Protein AF-W1XLC2-F1 (afdb_monomer)

Structure (mmCIF, N/CA/C/O backbone):
data_AF-W1XLC2-F1
#
_entry.id   AF-W1XLC2-F1
#
loop_
_atom_site.group_PDB
_atom_site.id
_atom_site.type_symbol
_atom_site.label_atom_id
_atom_site.label_alt_id
_atom_site.label_comp_id
_atom_site.label_asym_id
_atom_site.label_entity_id
_atom_site.label_seq_id
_atom_site.pdbx_PDB_ins_code
_atom_site.Cartn_x
_atom_site.Cartn_y
_atom_site.Cartn_z
_atom_site.occupancy
_atom_site.B_iso_or_equiv
_atom_site.auth_seq_id
_atom_site.auth_comp_id
_atom_site.auth_asym_id
_atom_site.auth_atom_id
_atom_site.pdbx_PDB_model_num
ATOM 1 N N . PHE A 1 1 ? 0.612 -0.010 0.188 1.00 88.88 1 PHE A N 1
ATOM 2 C CA . PHE A 1 1 ? -0.668 0.554 -0.316 1.00 88.88 1 PHE A CA 1
ATOM 3 C C . PHE A 1 1 ? -1.894 0.083 0.453 1.00 88.88 1 PHE A C 1
ATOM 5 O O . PHE A 1 1 ? -2.570 0.920 1.040 1.00 88.88 1 PHE A O 1
ATOM 12 N N . MET A 1 2 ? -2.174 -1.229 0.490 1.00 91.75 2 MET A N 1
ATOM 13 C CA . MET A 1 2 ? -3.420 -1.770 1.064 1.00 91.75 2 MET A CA 1
ATOM 14 C C . MET A 1 2 ? -3.676 -1.359 2.520 1.00 91.75 2 MET A C 1
ATOM 16 O O . MET A 1 2 ? -4.815 -1.075 2.867 1.00 91.75 2 MET A O 1
ATOM 20 N N . LEU A 1 3 ? -2.630 -1.238 3.345 1.00 94.38 3 LEU A N 1
ATOM 21 C CA . LEU A 1 3 ? -2.745 -0.764 4.728 1.00 94.38 3 LEU A CA 1
ATOM 22 C C . LEU A 1 3 ? -3.343 0.649 4.814 1.00 94.38 3 LEU A C 1
ATOM 24 O O . LEU A 1 3 ? -4.306 0.864 5.544 1.00 94.38 3 LEU A O 1
ATOM 28 N N . PHE A 1 4 ? -2.812 1.604 4.044 1.00 96.12 4 PHE A N 1
ATOM 29 C CA . PHE A 1 4 ? -3.304 2.985 4.049 1.00 96.12 4 PHE A CA 1
ATOM 30 C C . PHE A 1 4 ? -4.709 3.088 3.461 1.00 96.12 4 PHE A C 1
ATOM 32 O O . PHE A 1 4 ? -5.558 3.770 4.026 1.00 96.12 4 PHE A O 1
ATOM 39 N N . ILE A 1 5 ? -4.986 2.359 2.377 1.00 95.75 5 ILE A N 1
ATOM 40 C CA . ILE A 1 5 ? -6.326 2.308 1.777 1.00 95.75 5 ILE A CA 1
ATOM 41 C C . ILE A 1 5 ? -7.334 1.730 2.781 1.00 95.75 5 ILE A C 1
ATOM 43 O O . ILE A 1 5 ? -8.383 2.329 3.014 1.00 95.75 5 ILE A O 1
ATOM 47 N N . GLY A 1 6 ? -7.000 0.614 3.434 1.00 95.50 6 GLY A N 1
ATOM 48 C CA . GLY A 1 6 ? -7.830 -0.001 4.469 1.00 95.50 6 GLY A CA 1
ATOM 49 C C . GLY A 1 6 ? -8.065 0.928 5.659 1.00 95.50 6 GLY A C 1
ATOM 50 O O . GLY A 1 6 ? -9.187 1.027 6.153 1.00 95.50 6 GLY A O 1
ATOM 51 N N . TYR A 1 7 ? -7.047 1.682 6.073 1.00 94.88 7 TYR A N 1
ATOM 52 C CA . TYR A 1 7 ? -7.183 2.687 7.123 1.00 94.88 7 TYR A CA 1
ATOM 53 C C . TYR A 1 7 ? -8.107 3.846 6.716 1.00 94.88 7 TYR A C 1
ATOM 55 O O . TYR A 1 7 ? -8.974 4.242 7.495 1.00 94.88 7 TYR A O 1
ATOM 63 N N . ILE A 1 8 ? -7.985 4.363 5.490 1.00 95.00 8 ILE A N 1
ATOM 64 C CA . ILE A 1 8 ? -8.881 5.406 4.964 1.00 95.00 8 ILE A CA 1
ATOM 65 C C . ILE A 1 8 ? -10.325 4.890 4.938 1.00 95.00 8 ILE A C 1
ATOM 67 O O . ILE A 1 8 ? -11.232 5.571 5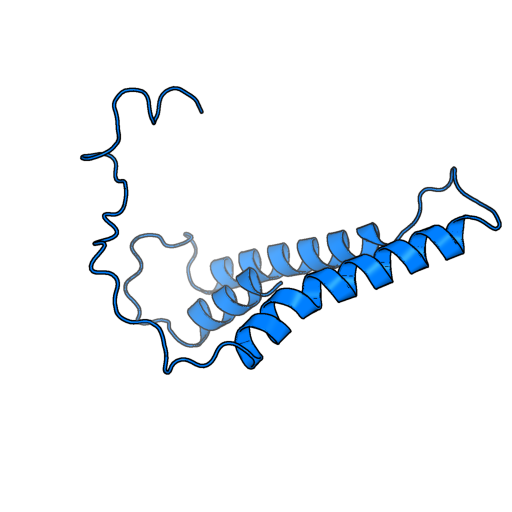.420 1.00 95.00 8 ILE A O 1
ATOM 71 N N . VAL A 1 9 ? -10.541 3.661 4.460 1.00 95.25 9 VAL A N 1
ATOM 72 C CA . VAL A 1 9 ? -11.855 3.000 4.493 1.00 95.25 9 VAL A CA 1
ATOM 73 C C . VAL A 1 9 ? -12.376 2.888 5.927 1.00 95.25 9 VAL A C 1
ATOM 75 O O . VAL A 1 9 ? -13.526 3.239 6.178 1.00 95.25 9 VAL A O 1
ATOM 78 N N . LEU A 1 10 ? -11.541 2.485 6.885 1.00 93.88 10 LEU A N 1
ATOM 79 C CA . LEU A 1 10 ? -11.911 2.388 8.299 1.00 93.88 10 LEU A CA 1
ATOM 80 C C . LEU A 1 10 ? -12.323 3.747 8.889 1.00 93.88 10 LEU A C 1
ATOM 82 O O . LEU A 1 10 ? -13.283 3.819 9.655 1.00 93.88 10 LEU A O 1
ATOM 86 N N . VAL A 1 11 ? -11.611 4.825 8.555 1.00 92.94 11 VAL A N 1
ATOM 87 C CA . VAL A 1 11 ? -11.889 6.184 9.055 1.00 92.94 11 VAL A CA 1
ATOM 88 C C . VAL A 1 11 ? -13.140 6.789 8.410 1.00 92.94 11 VAL A C 1
ATOM 90 O O . VAL A 1 11 ? -13.867 7.538 9.069 1.00 92.94 11 VAL A O 1
ATOM 93 N N . LEU A 1 12 ? -13.402 6.490 7.135 1.00 92.50 12 LEU A N 1
ATOM 94 C CA . LEU A 1 12 ? -14.535 7.049 6.394 1.00 92.50 12 LEU A CA 1
ATOM 95 C C . LEU A 1 12 ? -15.823 6.235 6.555 1.00 92.50 12 LEU A C 1
ATOM 97 O O . LEU A 1 12 ? -16.868 6.837 6.789 1.00 92.50 12 LEU A O 1
ATOM 101 N N . LYS A 1 13 ? -15.750 4.905 6.426 1.00 92.75 13 LYS A N 1
ATOM 102 C CA . LYS A 1 13 ? -16.917 4.006 6.365 1.00 92.75 13 LYS A CA 1
ATOM 103 C C . LYS A 1 13 ? -17.294 3.371 7.700 1.00 92.75 13 LYS A C 1
ATOM 105 O O . LYS A 1 13 ? -18.429 2.938 7.850 1.00 92.75 13 LYS A O 1
ATOM 110 N N . HIS A 1 14 ? -16.377 3.318 8.665 1.00 92.56 14 HIS A N 1
ATOM 111 C CA . HIS A 1 14 ? -16.634 2.692 9.965 1.00 92.56 14 HIS A CA 1
ATOM 112 C C . HIS A 1 14 ? -16.285 3.619 11.141 1.00 92.56 14 HIS A C 1
ATOM 114 O O . HIS A 1 14 ? -15.460 3.264 11.991 1.00 92.56 14 HIS A O 1
ATOM 120 N N . PRO A 1 15 ? -16.861 4.834 11.212 1.00 85.06 15 PRO A N 1
ATOM 121 C CA . PRO A 1 15 ? -16.546 5.786 12.275 1.00 85.06 15 PRO A CA 1
ATOM 122 C C . PRO A 1 15 ? -16.912 5.259 13.671 1.00 85.06 15 PRO A C 1
ATOM 124 O O . PRO A 1 15 ? -16.144 5.503 14.600 1.00 85.06 15 PRO A O 1
ATOM 127 N N . ASP A 1 16 ? -17.978 4.463 13.792 1.00 85.69 16 ASP A N 1
ATOM 128 C CA . ASP A 1 16 ? -18.583 4.052 15.072 1.00 85.69 16 ASP A CA 1
ATOM 129 C C . ASP A 1 16 ? -17.863 2.897 15.785 1.00 85.69 16 ASP A C 1
ATOM 131 O O . ASP A 1 16 ? -18.196 2.539 16.915 1.00 85.69 16 ASP A O 1
ATOM 135 N N . LEU A 1 17 ? -16.846 2.303 15.153 1.00 86.75 17 LEU A N 1
ATOM 136 C CA . LEU A 1 17 ? -16.054 1.254 15.790 1.00 86.75 17 LEU A CA 1
ATOM 137 C C . LEU A 1 17 ? -15.268 1.824 16.980 1.00 86.75 17 LEU A C 1
ATOM 139 O O . LEU A 1 17 ? -14.505 2.787 16.834 1.00 86.75 17 LEU A O 1
ATOM 143 N N . LYS A 1 18 ? -15.414 1.190 18.155 1.00 82.88 18 LYS A N 1
ATOM 144 C CA . LYS A 1 18 ? -14.602 1.489 19.343 1.00 82.88 18 LYS A CA 1
ATOM 145 C C . LYS A 1 18 ? -13.133 1.202 19.037 1.00 82.88 18 LYS A C 1
ATOM 147 O O . LYS A 1 18 ? -12.762 0.083 18.698 1.00 82.88 18 LYS A O 1
ATOM 152 N N . ARG A 1 19 ? -12.292 2.226 19.176 1.00 83.00 19 ARG A N 1
ATOM 153 C CA . ARG A 1 19 ? -10.847 2.152 18.939 1.00 83.00 19 ARG A CA 1
ATOM 154 C C . ARG A 1 19 ? -10.117 2.461 20.239 1.00 83.00 19 ARG A C 1
ATOM 156 O O . ARG A 1 19 ? -10.254 3.567 20.755 1.00 83.00 19 ARG A O 1
ATOM 163 N N . THR A 1 20 ? -9.332 1.508 20.736 1.00 86.94 20 THR A N 1
ATOM 164 C CA . THR A 1 20 ? -8.486 1.687 21.931 1.00 86.94 20 THR A CA 1
ATOM 165 C C . THR A 1 20 ? -7.419 2.759 21.710 1.00 86.94 20 THR A C 1
ATOM 167 O O . THR A 1 20 ? -7.078 3.495 22.627 1.00 86.94 20 THR A O 1
ATOM 170 N N . PHE A 1 21 ? -6.938 2.888 20.470 1.00 86.62 21 PHE A N 1
ATOM 171 C CA . PHE A 1 21 ? -5.999 3.921 20.052 1.00 86.62 21 PHE A CA 1
ATOM 172 C C . PHE A 1 21 ? -6.601 4.785 18.942 1.00 86.62 21 PHE A C 1
ATOM 174 O O . PHE A 1 21 ? -7.155 4.278 17.964 1.00 86.62 21 PHE A O 1
ATOM 181 N N . ASN A 1 22 ? -6.466 6.103 19.073 1.00 87.69 22 ASN A N 1
ATOM 182 C CA . ASN A 1 22 ? -6.850 7.065 18.051 1.00 87.69 22 ASN A CA 1
ATOM 183 C C . ASN A 1 22 ? -5.716 8.059 17.836 1.00 87.69 22 ASN A C 1
ATOM 185 O O . ASN A 1 22 ? -5.187 8.606 18.796 1.00 87.69 22 ASN A O 1
ATOM 189 N N . ILE A 1 23 ? -5.415 8.349 16.569 1.00 88.94 23 ILE A N 1
ATOM 190 C CA . ILE A 1 23 ? -4.545 9.475 16.235 1.00 88.94 23 ILE A CA 1
ATOM 191 C C . ILE A 1 23 ? -5.238 10.760 16.727 1.00 88.94 23 ILE A C 1
ATOM 193 O O . ILE A 1 23 ? -6.415 10.968 16.385 1.00 88.94 23 ILE A O 1
ATOM 197 N N . PRO A 1 24 ? -4.558 11.586 17.542 1.00 87.38 24 PRO A N 1
ATOM 198 C CA . PRO A 1 24 ? -5.100 12.858 18.007 1.00 87.38 24 PRO A CA 1
ATOM 199 C C . PRO A 1 24 ? -5.327 13.814 16.822 1.00 87.38 24 PRO A C 1
ATOM 201 O O . PRO A 1 24 ? -4.647 13.722 15.805 1.00 87.38 24 PRO A O 1
ATOM 204 N N . GLY A 1 25 ? -6.298 14.728 16.932 1.00 85.88 25 GLY A N 1
ATOM 205 C CA . GLY A 1 25 ? -6.614 15.692 15.860 1.00 85.88 25 GLY A CA 1
ATOM 206 C C . GLY A 1 25 ? -7.814 15.331 14.969 1.00 85.88 25 GLY A C 1
ATOM 207 O O . GLY A 1 25 ? -8.019 15.923 13.911 1.00 85.88 25 GLY A O 1
ATOM 208 N N . GLY A 1 26 ? -8.645 14.376 15.393 1.00 89.12 26 GLY A N 1
ATOM 209 C CA . GLY A 1 26 ? -9.934 14.100 14.749 1.00 89.12 26 GLY A CA 1
ATOM 210 C C . GLY A 1 26 ? -9.825 13.461 13.359 1.00 89.12 26 GLY A C 1
ATOM 211 O O . GLY A 1 26 ? -8.813 12.866 12.995 1.00 89.12 26 GLY A O 1
ATOM 212 N N . LYS A 1 27 ? -10.913 13.518 12.579 1.00 90.44 27 LYS A N 1
ATOM 213 C CA . LYS A 1 27 ? -11.024 12.818 11.283 1.00 90.44 27 LYS A CA 1
ATOM 214 C C . LYS A 1 27 ? -10.102 13.403 10.203 1.00 90.44 27 LYS A C 1
ATOM 216 O O . LYS A 1 27 ? -9.545 12.641 9.419 1.00 90.44 27 LYS A O 1
ATOM 221 N N . GLY A 1 28 ? -9.924 14.726 10.189 1.00 92.56 28 GLY A N 1
ATOM 222 C CA . GLY A 1 28 ? -9.082 15.421 9.209 1.00 92.56 28 GLY A CA 1
ATOM 223 C C . GLY A 1 28 ? -7.613 15.014 9.313 1.00 92.56 28 GLY A C 1
ATOM 224 O O . GLY A 1 28 ? -7.035 14.565 8.328 1.00 92.56 28 GLY A O 1
ATOM 225 N N . VAL A 1 29 ? -7.038 15.064 10.520 1.00 95.38 29 VAL A N 1
ATOM 226 C CA . VAL A 1 29 ? -5.633 14.677 10.749 1.00 95.38 29 VAL A CA 1
ATOM 227 C C . VAL A 1 29 ? -5.397 13.206 10.414 1.00 95.38 29 VAL A C 1
ATOM 229 O O . VAL A 1 29 ? -4.428 12.887 9.730 1.00 95.38 29 VAL A O 1
ATOM 232 N N . LYS A 1 30 ? -6.316 12.309 10.801 1.00 94.12 30 LYS A N 1
ATOM 233 C CA . LYS A 1 30 ? -6.249 10.885 10.426 1.00 94.12 30 LYS A CA 1
ATOM 234 C C . LYS A 1 30 ? -6.142 10.696 8.915 1.00 94.12 30 LYS A C 1
ATOM 236 O O . LYS A 1 30 ? -5.330 9.897 8.454 1.00 94.12 30 LYS A O 1
ATOM 241 N N . LEU A 1 31 ? -6.950 11.428 8.150 1.00 95.38 31 LEU A N 1
ATOM 242 C CA . LEU A 1 31 ? -6.949 11.328 6.696 1.00 95.38 31 LEU A CA 1
ATOM 243 C C . LEU A 1 31 ? -5.661 11.899 6.089 1.00 95.38 31 LEU A C 1
ATOM 245 O O . LEU A 1 31 ? -5.078 11.252 5.227 1.00 95.38 31 LEU A O 1
ATOM 249 N N . VAL A 1 32 ? -5.183 13.051 6.570 1.00 96.94 32 VAL A N 1
ATOM 250 C CA . VAL A 1 32 ? -3.924 13.656 6.101 1.00 96.94 32 VAL A CA 1
ATOM 251 C C . VAL A 1 32 ? -2.747 12.713 6.333 1.00 96.94 32 VAL A C 1
ATOM 253 O O . VAL A 1 32 ? -2.016 12.421 5.393 1.00 96.94 32 VAL A O 1
ATOM 256 N N . VAL A 1 33 ? -2.600 12.171 7.545 1.00 96.12 33 VAL A N 1
ATOM 257 C CA . VAL A 1 33 ? -1.526 11.217 7.868 1.00 96.12 33 VAL A CA 1
ATOM 258 C C . VAL A 1 33 ? -1.592 9.991 6.955 1.00 96.12 33 VAL A C 1
ATOM 260 O O . VAL A 1 33 ? -0.569 9.549 6.432 1.00 96.12 33 VAL A O 1
ATOM 263 N N . ALA A 1 34 ? -2.794 9.464 6.713 1.00 96.06 34 ALA A N 1
ATOM 264 C CA . ALA A 1 34 ? -2.979 8.313 5.838 1.00 96.06 34 ALA A CA 1
ATOM 265 C C . ALA A 1 34 ? -2.639 8.611 4.370 1.00 96.06 34 ALA A C 1
ATOM 267 O O . ALA A 1 34 ? -2.012 7.780 3.715 1.00 96.06 34 ALA A O 1
ATOM 268 N N . ILE A 1 35 ? -3.025 9.785 3.859 1.00 97.00 35 ILE A N 1
ATOM 269 C CA . ILE A 1 35 ? -2.721 10.218 2.488 1.00 97.00 35 ILE A CA 1
ATOM 270 C C . ILE A 1 35 ? -1.222 10.463 2.327 1.00 97.00 35 ILE A C 1
ATOM 272 O O . ILE A 1 35 ? -0.644 9.986 1.356 1.00 97.00 35 ILE A O 1
ATOM 276 N N . VAL A 1 36 ? -0.576 11.143 3.277 1.00 97.94 36 VAL A N 1
ATOM 277 C CA . VAL A 1 36 ? 0.875 11.377 3.245 1.00 97.94 36 VAL A CA 1
ATOM 278 C C . VAL A 1 36 ? 1.623 10.045 3.232 1.00 97.94 36 VAL A C 1
ATOM 280 O O . VAL A 1 36 ? 2.445 9.820 2.350 1.00 97.94 36 VAL A O 1
ATOM 283 N N . GLY A 1 37 ? 1.286 9.117 4.133 1.00 96.94 37 GLY A N 1
ATOM 284 C CA . GLY A 1 37 ? 1.900 7.786 4.149 1.00 96.94 37 GLY A CA 1
ATOM 285 C C . GLY A 1 37 ? 1.668 6.997 2.854 1.00 96.94 37 GLY A C 1
ATOM 286 O O . GLY A 1 37 ? 2.578 6.321 2.363 1.00 96.94 37 GLY A O 1
ATOM 287 N N . LEU A 1 38 ? 0.479 7.123 2.255 1.00 97.94 38 LEU A N 1
ATOM 288 C CA . LEU A 1 38 ? 0.174 6.521 0.960 1.00 97.94 38 LEU A CA 1
ATOM 289 C C . LEU A 1 38 ? 1.029 7.124 -0.164 1.00 97.94 38 LEU A C 1
ATOM 291 O O . LEU A 1 38 ? 1.632 6.361 -0.914 1.00 97.94 38 LEU A O 1
ATOM 295 N N . LEU A 1 39 ? 1.119 8.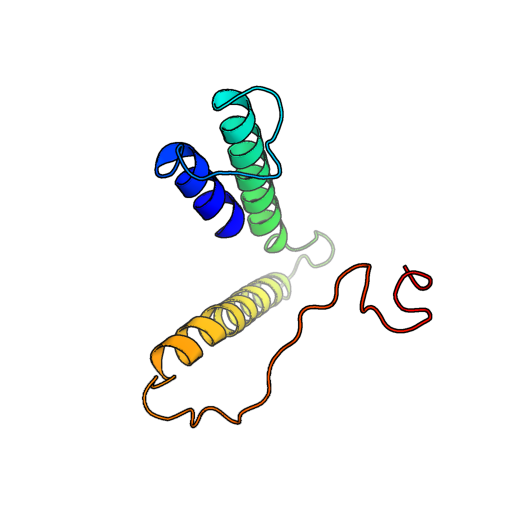454 -0.260 1.00 97.81 39 LEU A N 1
ATOM 296 C CA . LEU A 1 39 ? 1.921 9.151 -1.271 1.00 97.81 39 LEU A CA 1
ATOM 297 C C . LEU A 1 39 ? 3.407 8.810 -1.143 1.00 97.81 39 LEU A C 1
ATOM 299 O O . LEU A 1 39 ? 4.035 8.458 -2.140 1.00 97.81 39 LEU A O 1
ATOM 303 N N . THR A 1 40 ? 3.949 8.817 0.076 1.00 97.44 40 THR A N 1
ATOM 304 C CA . THR A 1 40 ? 5.337 8.408 0.334 1.00 97.44 40 THR A CA 1
ATOM 305 C C . THR A 1 40 ? 5.578 6.962 -0.092 1.00 97.44 40 THR A C 1
ATOM 307 O O . THR A 1 40 ? 6.594 6.668 -0.715 1.00 97.44 40 THR A O 1
ATOM 310 N N . SER A 1 41 ? 4.625 6.059 0.167 1.00 97.06 41 SER A N 1
ATOM 311 C CA . SER A 1 41 ? 4.726 4.667 -0.291 1.00 97.06 41 SER A CA 1
ATOM 312 C C . SER A 1 41 ? 4.707 4.555 -1.817 1.00 97.06 41 SER A C 1
ATOM 314 O O . SER A 1 41 ? 5.407 3.709 -2.364 1.00 97.06 41 SER A O 1
ATOM 316 N N . ILE A 1 42 ? 3.900 5.373 -2.508 1.00 96.50 42 ILE A N 1
ATOM 317 C CA . ILE A 1 42 ? 3.817 5.365 -3.981 1.00 96.50 42 ILE A CA 1
ATOM 318 C C . ILE A 1 42 ? 5.140 5.856 -4.555 1.00 96.50 42 ILE A C 1
ATOM 320 O O . ILE A 1 42 ? 5.698 5.206 -5.433 1.00 96.50 42 ILE A O 1
ATOM 324 N N . MET A 1 43 ? 5.670 6.950 -4.011 1.00 96.44 43 MET A N 1
ATOM 325 C CA . MET A 1 43 ? 6.959 7.490 -4.422 1.00 96.44 43 MET A CA 1
ATOM 326 C C . MET A 1 43 ? 8.084 6.471 -4.215 1.00 96.44 43 MET A C 1
ATOM 328 O O . MET A 1 43 ? 8.811 6.171 -5.154 1.00 96.44 43 MET A O 1
ATOM 332 N N . ALA A 1 44 ? 8.191 5.883 -3.019 1.00 94.69 44 ALA A N 1
ATOM 333 C CA . ALA A 1 44 ? 9.209 4.875 -2.721 1.00 94.69 44 ALA A CA 1
ATOM 334 C C . ALA A 1 44 ? 9.106 3.658 -3.652 1.00 94.69 44 ALA A C 1
ATOM 336 O O . ALA A 1 44 ? 10.122 3.133 -4.102 1.00 94.69 44 ALA A O 1
ATOM 337 N N . PHE A 1 45 ? 7.885 3.232 -3.979 1.00 93.94 45 PHE A N 1
ATOM 338 C CA . PHE A 1 45 ? 7.662 2.144 -4.922 1.00 93.94 45 PHE A CA 1
ATOM 339 C C . PHE A 1 45 ? 8.137 2.499 -6.332 1.00 93.94 45 PHE A C 1
ATOM 341 O O . PHE A 1 45 ? 8.873 1.714 -6.910 1.00 93.94 45 PHE A O 1
ATOM 348 N N . ILE A 1 46 ? 7.792 3.680 -6.857 1.00 91.69 46 ILE A N 1
ATOM 349 C CA . ILE A 1 46 ? 8.257 4.138 -8.179 1.00 91.69 46 ILE A CA 1
ATOM 350 C C . ILE A 1 46 ? 9.788 4.227 -8.208 1.00 91.69 46 ILE A C 1
ATOM 352 O O . ILE A 1 46 ? 10.416 3.689 -9.115 1.00 91.69 46 ILE A O 1
ATOM 356 N N . VAL A 1 47 ? 10.391 4.847 -7.188 1.00 91.75 47 VAL A N 1
ATOM 357 C CA . VAL A 1 47 ? 11.850 4.998 -7.068 1.00 91.75 47 VAL A CA 1
ATOM 358 C C . VAL A 1 47 ? 12.559 3.647 -6.982 1.00 91.75 47 VAL A C 1
ATOM 360 O O . VAL A 1 47 ? 13.673 3.521 -7.472 1.00 91.75 47 VAL A O 1
ATOM 363 N N . SER A 1 48 ? 11.915 2.614 -6.431 1.00 89.31 48 SER A N 1
ATOM 364 C CA . SER A 1 48 ? 12.505 1.270 -6.351 1.00 89.31 48 SER A CA 1
ATOM 365 C C . SER A 1 48 ? 12.763 0.642 -7.727 1.00 89.31 48 SER A C 1
ATOM 367 O O . SER A 1 48 ? 13.601 -0.248 -7.826 1.00 89.31 48 SER A O 1
ATOM 369 N N . PHE A 1 49 ? 12.078 1.105 -8.779 1.00 86.31 49 PHE A N 1
ATOM 370 C CA . PHE A 1 49 ? 12.307 0.670 -10.162 1.00 86.31 49 PHE A CA 1
ATOM 371 C C . PHE A 1 49 ? 13.260 1.585 -10.936 1.00 86.31 49 PHE A C 1
ATOM 373 O O . PHE A 1 49 ? 13.497 1.339 -12.116 1.00 86.31 49 PHE A O 1
ATOM 380 N N . LEU A 1 50 ? 13.801 2.633 -10.306 1.00 86.00 50 LEU A N 1
ATOM 381 C CA . LEU A 1 50 ? 14.801 3.491 -10.927 1.00 86.00 50 LEU A CA 1
ATOM 382 C C . LEU A 1 50 ? 16.194 2.886 -10.687 1.00 86.00 50 LEU A C 1
ATOM 384 O O . LEU A 1 50 ? 16.633 2.795 -9.538 1.00 86.00 50 LEU A O 1
ATOM 388 N N . PRO A 1 51 ? 16.884 2.435 -11.744 1.00 81.62 51 PRO A N 1
ATOM 389 C CA . PRO A 1 51 ? 18.229 1.891 -11.630 1.00 81.62 51 PRO A CA 1
ATOM 390 C C . PRO A 1 51 ? 19.221 3.003 -11.243 1.00 81.62 51 PRO A C 1
ATOM 392 O O . PRO A 1 51 ? 19.031 4.156 -11.633 1.00 81.62 51 PRO A O 1
ATOM 395 N N . PRO A 1 52 ? 20.282 2.690 -10.482 1.00 80.00 52 PRO A N 1
ATOM 396 C CA . PRO A 1 52 ? 21.299 3.672 -10.130 1.00 80.00 52 PRO A CA 1
ATOM 397 C C . PRO A 1 52 ? 22.209 3.998 -11.329 1.00 80.00 52 PRO A C 1
ATOM 399 O O . PRO A 1 52 ? 22.501 3.146 -12.170 1.00 80.00 52 PRO A O 1
ATOM 402 N N . ASP A 1 53 ? 22.707 5.237 -11.379 1.00 71.31 53 ASP A N 1
ATOM 403 C CA . ASP A 1 53 ? 23.469 5.793 -12.513 1.00 71.31 53 ASP A CA 1
ATOM 404 C C . ASP A 1 53 ? 24.786 5.064 -12.834 1.00 71.31 53 ASP A C 1
ATOM 406 O O . ASP A 1 53 ? 25.345 5.203 -13.918 1.00 71.31 53 ASP A O 1
ATOM 410 N N . ASN A 1 54 ? 25.299 4.257 -11.910 1.00 68.62 54 ASN A N 1
ATOM 411 C CA . ASN A 1 54 ? 26.527 3.489 -12.094 1.00 68.62 54 ASN A CA 1
ATOM 412 C C . ASN A 1 54 ? 26.343 2.186 -12.901 1.00 68.62 54 ASN A C 1
ATOM 414 O O . ASN A 1 54 ? 27.335 1.499 -13.135 1.00 68.62 54 ASN A O 1
ATOM 418 N N . ILE A 1 55 ? 25.117 1.841 -13.320 1.00 65.44 55 ILE A N 1
ATOM 419 C CA . ILE A 1 55 ? 24.803 0.660 -14.157 1.00 65.44 55 ILE A CA 1
ATOM 420 C C . ILE A 1 55 ? 24.444 1.081 -15.602 1.00 65.44 55 ILE A C 1
ATOM 422 O O . ILE A 1 55 ? 23.893 0.299 -16.363 1.00 65.44 55 ILE A O 1
ATOM 426 N N . GLN A 1 56 ? 24.757 2.313 -16.026 1.00 54.00 56 GLN A N 1
ATOM 427 C CA . GLN A 1 56 ? 24.380 2.821 -17.354 1.00 54.00 56 GLN A CA 1
ATOM 428 C C . GLN A 1 56 ? 25.036 2.017 -18.505 1.00 54.00 56 GLN A C 1
ATOM 430 O O . GLN A 1 56 ? 26.228 2.150 -18.781 1.00 54.00 56 GLN A O 1
ATOM 435 N N . GLY A 1 57 ? 24.232 1.177 -19.171 1.00 65.06 57 GLY A N 1
ATOM 436 C CA . GLY A 1 57 ? 24.589 0.327 -20.314 1.00 65.06 57 GLY A CA 1
ATOM 437 C C . GLY A 1 57 ? 23.495 -0.712 -20.627 1.00 65.06 57 GLY A C 1
ATOM 438 O O . GLY A 1 57 ? 22.404 -0.646 -20.066 1.00 65.06 57 GLY A O 1
ATOM 439 N N . ASP A 1 58 ? 23.810 -1.705 -21.469 1.00 61.69 58 ASP A N 1
ATOM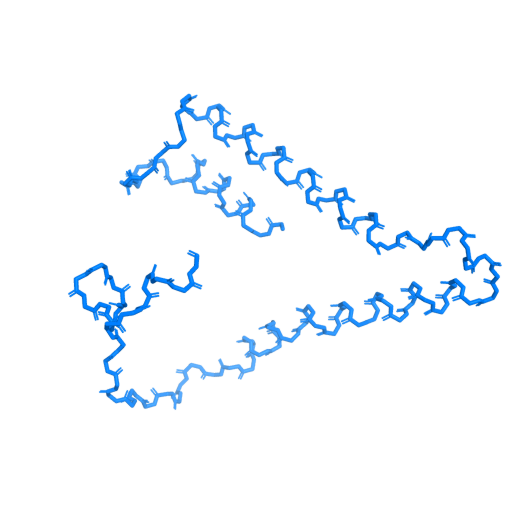 440 C CA . ASP A 1 58 ? 22.933 -2.831 -21.887 1.00 61.69 58 ASP A CA 1
ATOM 441 C C . ASP A 1 58 ? 22.356 -3.643 -20.694 1.00 61.69 58 ASP A C 1
ATOM 443 O O . ASP A 1 58 ? 21.373 -4.369 -20.805 1.00 61.69 58 ASP A O 1
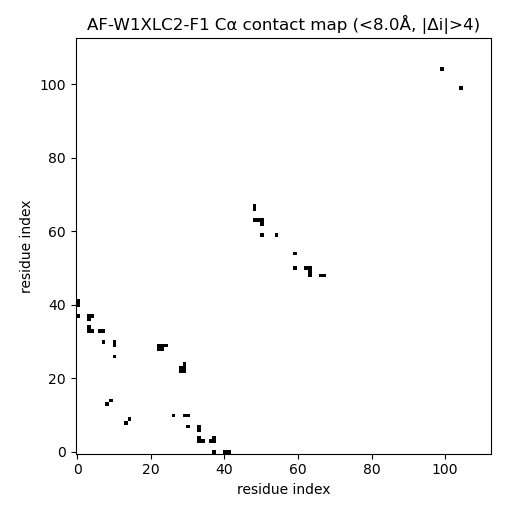ATOM 447 N N . SER A 1 59 ? 22.948 -3.496 -19.503 1.00 69.06 59 SER A N 1
ATOM 448 C CA . SER A 1 59 ? 22.557 -4.163 -18.256 1.00 69.06 59 SER A CA 1
ATOM 449 C C . SER A 1 59 ? 21.405 -3.503 -17.485 1.00 69.06 59 SER A C 1
ATOM 451 O O . SER A 1 59 ? 20.848 -4.134 -16.584 1.00 69.06 59 SER A O 1
ATOM 453 N N . THR A 1 60 ? 21.046 -2.251 -17.790 1.00 74.62 60 THR A N 1
ATOM 454 C CA . THR A 1 60 ? 19.973 -1.535 -17.075 1.00 74.62 60 THR A CA 1
ATOM 455 C C . THR A 1 60 ? 18.598 -2.127 -17.363 1.00 74.62 60 THR A C 1
ATOM 457 O O . THR A 1 60 ? 17.805 -2.336 -16.441 1.00 74.62 60 THR A O 1
ATOM 460 N N . ASP A 1 61 ? 18.327 -2.435 -18.629 1.00 78.75 61 ASP A N 1
ATOM 461 C CA . ASP A 1 61 ? 17.029 -2.961 -19.055 1.00 78.75 61 ASP A CA 1
ATOM 462 C C . ASP A 1 61 ? 16.784 -4.344 -18.440 1.00 78.75 61 ASP A C 1
ATOM 464 O O . ASP A 1 61 ? 15.725 -4.592 -17.863 1.00 78.75 61 ASP A O 1
ATOM 468 N N . MET A 1 62 ? 17.816 -5.195 -18.427 1.00 83.75 62 MET A N 1
ATOM 469 C CA . MET A 1 62 ? 17.768 -6.508 -17.780 1.00 83.75 62 MET A CA 1
ATOM 470 C C . MET A 1 62 ? 17.530 -6.406 -16.263 1.00 83.75 62 MET A C 1
ATOM 472 O O . MET A 1 62 ? 16.806 -7.224 -15.692 1.00 83.75 62 MET A O 1
ATOM 476 N N . TYR A 1 63 ? 18.113 -5.401 -15.598 1.00 83.62 63 TYR A N 1
ATOM 477 C CA . TYR A 1 63 ? 17.900 -5.163 -14.167 1.00 83.62 63 TYR A CA 1
ATOM 478 C C . TYR A 1 63 ? 16.436 -4.822 -13.864 1.00 83.62 63 TYR A C 1
ATOM 480 O O . TYR A 1 63 ? 15.823 -5.440 -12.987 1.00 83.62 63 TYR A O 1
ATOM 488 N N . VAL A 1 64 ? 15.863 -3.859 -14.593 1.00 86.44 64 VAL A N 1
ATOM 489 C CA . VAL A 1 64 ? 14.477 -3.424 -14.372 1.00 86.44 64 VAL A CA 1
ATOM 490 C C . VAL A 1 64 ? 13.497 -4.538 -14.743 1.00 86.44 64 VAL A C 1
ATOM 492 O O . VAL A 1 64 ? 12.549 -4.785 -13.995 1.00 86.44 64 VAL A O 1
ATOM 495 N N . GLU A 1 65 ? 13.740 -5.260 -15.838 1.00 88.62 65 GLU A N 1
ATOM 496 C CA . GLU A 1 65 ? 12.906 -6.388 -1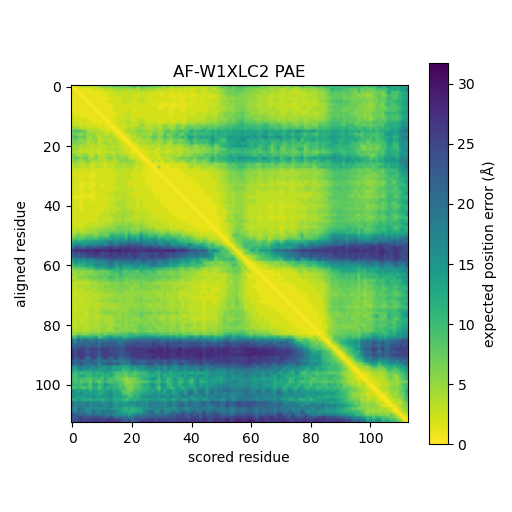6.262 1.00 88.62 65 GLU A CA 1
ATOM 497 C C . GLU A 1 65 ? 12.867 -7.494 -15.200 1.00 88.62 65 GLU A C 1
ATOM 499 O O . GLU A 1 65 ? 11.786 -7.896 -14.756 1.00 88.62 65 GLU A O 1
ATOM 504 N N . LEU A 1 66 ? 14.034 -7.938 -14.719 1.00 90.31 66 LEU A N 1
ATOM 505 C CA . LEU A 1 66 ? 14.121 -8.971 -13.686 1.00 90.31 66 LEU A CA 1
ATOM 506 C C . LEU A 1 66 ? 13.423 -8.531 -12.397 1.00 90.31 66 LEU A C 1
ATOM 508 O O . LEU A 1 66 ? 12.725 -9.333 -11.766 1.00 90.31 66 LEU A O 1
ATOM 512 N N . LEU A 1 67 ? 13.576 -7.262 -12.016 1.00 90.56 67 LEU A N 1
ATOM 513 C CA . LEU A 1 67 ? 12.931 -6.695 -10.838 1.00 90.56 67 LEU A CA 1
ATOM 514 C C . LEU A 1 67 ? 11.401 -6.709 -10.968 1.00 90.56 67 LEU A C 1
ATOM 516 O O . LEU A 1 67 ? 10.712 -7.168 -10.053 1.00 90.56 67 LEU A O 1
ATOM 520 N N . VAL A 1 68 ? 10.865 -6.253 -12.103 1.00 92.62 68 VAL A N 1
ATOM 521 C CA . VAL A 1 68 ? 9.418 -6.227 -12.371 1.00 92.62 68 VAL A CA 1
ATOM 522 C C . VAL A 1 68 ? 8.843 -7.641 -12.394 1.00 92.62 68 VAL A C 1
ATOM 524 O O . VAL A 1 68 ? 7.838 -7.900 -11.728 1.00 92.62 68 VAL A O 1
ATOM 527 N N . VAL A 1 69 ? 9.487 -8.575 -13.096 1.00 95.56 69 VAL A N 1
ATOM 528 C CA . VAL A 1 69 ? 9.032 -9.972 -13.172 1.00 95.56 69 VAL A CA 1
ATOM 529 C C . VAL A 1 69 ? 9.041 -10.617 -11.787 1.00 95.56 69 VAL A C 1
ATOM 531 O O . VAL A 1 69 ? 8.034 -11.195 -11.370 1.00 95.56 69 VAL A O 1
ATOM 534 N N . SER A 1 70 ? 10.132 -10.465 -11.034 1.00 95.00 70 SER A N 1
ATOM 535 C CA . SER A 1 70 ? 10.249 -11.014 -9.677 1.00 95.00 70 SER A CA 1
ATOM 536 C C . SER A 1 70 ? 9.179 -10.443 -8.746 1.00 95.00 70 SER A C 1
ATOM 538 O O . SER A 1 70 ? 8.535 -11.185 -7.999 1.00 95.00 70 SER A O 1
ATOM 540 N N . PHE A 1 71 ? 8.937 -9.133 -8.827 1.00 94.69 71 PHE A N 1
ATOM 541 C CA . PHE A 1 71 ? 7.880 -8.476 -8.068 1.00 94.69 71 PHE A CA 1
ATOM 542 C C . PHE A 1 71 ? 6.495 -9.036 -8.415 1.00 94.69 71 PHE A C 1
ATOM 544 O O . PHE A 1 71 ? 5.736 -9.367 -7.503 1.00 94.69 71 PHE A O 1
ATOM 551 N N . LEU A 1 72 ? 6.164 -9.189 -9.701 1.00 96.19 72 LEU A N 1
ATOM 552 C CA . LEU A 1 72 ? 4.866 -9.716 -10.136 1.00 96.19 72 LEU A CA 1
ATOM 553 C C . LEU A 1 72 ? 4.645 -11.163 -9.686 1.00 96.19 72 LEU A C 1
ATOM 555 O O . LEU A 1 72 ? 3.544 -11.492 -9.242 1.00 96.19 72 LEU A O 1
ATOM 559 N N . VAL A 1 73 ? 5.681 -12.006 -9.740 1.00 97.19 73 VAL A N 1
ATOM 560 C CA . VAL A 1 73 ? 5.614 -13.391 -9.245 1.00 97.19 73 VAL A CA 1
ATOM 561 C C . VAL A 1 73 ? 5.274 -13.406 -7.755 1.00 97.19 73 VAL A C 1
ATOM 563 O O . VAL A 1 73 ? 4.298 -14.042 -7.354 1.00 97.19 73 VAL A O 1
ATOM 566 N N . VAL A 1 74 ? 6.019 -12.661 -6.933 1.00 95.81 74 VAL A N 1
ATOM 567 C CA . VAL A 1 74 ? 5.783 -12.598 -5.481 1.00 95.81 74 VAL A CA 1
ATOM 568 C C . VAL A 1 74 ? 4.425 -11.970 -5.158 1.00 95.81 74 VAL A C 1
ATOM 570 O O . VAL A 1 74 ? 3.728 -12.450 -4.263 1.00 95.81 74 VAL A O 1
ATOM 573 N N . LEU A 1 75 ? 4.019 -10.935 -5.898 1.00 94.06 75 LEU A N 1
ATOM 574 C CA . LEU A 1 75 ? 2.720 -10.285 -5.738 1.00 94.06 75 LEU A CA 1
ATOM 575 C C . LEU A 1 75 ? 1.568 -11.249 -6.041 1.00 94.06 75 LEU A C 1
ATOM 577 O O . LEU A 1 75 ? 0.570 -11.228 -5.324 1.00 94.06 75 LEU A O 1
ATOM 581 N N . ALA A 1 76 ? 1.695 -12.087 -7.072 1.00 96.06 76 ALA A N 1
ATOM 582 C CA . ALA A 1 76 ? 0.650 -13.014 -7.499 1.00 96.06 76 ALA A CA 1
ATOM 583 C C . ALA A 1 76 ? 0.459 -14.193 -6.531 1.00 96.06 76 ALA A C 1
ATOM 585 O O . ALA A 1 76 ? -0.674 -14.637 -6.341 1.00 96.06 76 ALA A O 1
ATOM 586 N N . LEU A 1 77 ? 1.529 -14.676 -5.888 1.00 95.69 77 LEU A N 1
ATOM 587 C CA . LEU A 1 77 ? 1.493 -15.831 -4.980 1.00 95.69 77 LEU A CA 1
ATOM 588 C C . LEU A 1 77 ? 0.357 -15.800 -3.939 1.00 95.69 77 LEU A C 1
ATOM 590 O O . LEU A 1 77 ? -0.410 -16.762 -3.902 1.00 95.69 77 LEU A O 1
ATOM 594 N N . PRO A 1 78 ? 0.179 -14.751 -3.107 1.00 93.06 78 PRO A N 1
ATOM 595 C CA . PRO A 1 78 ? -0.907 -14.723 -2.129 1.00 93.06 78 PRO A CA 1
ATOM 596 C C . PRO A 1 78 ? -2.297 -14.763 -2.777 1.00 93.06 78 PRO A C 1
ATOM 598 O O . PRO A 1 78 ? -3.202 -15.366 -2.205 1.00 93.06 78 PRO A O 1
ATOM 601 N N . PHE A 1 79 ? -2.482 -14.178 -3.967 1.00 93.50 79 PHE A N 1
ATOM 602 C CA . PHE A 1 79 ? -3.767 -14.211 -4.676 1.00 93.50 79 PHE A CA 1
ATOM 603 C C . PHE A 1 79 ? -4.056 -15.586 -5.276 1.00 93.50 79 PHE A C 1
ATOM 605 O O . PHE A 1 79 ? -5.176 -16.076 -5.149 1.00 93.50 79 PHE A O 1
ATOM 612 N N . ILE A 1 80 ? -3.047 -16.228 -5.873 1.00 94.50 80 ILE A N 1
ATOM 613 C CA . ILE A 1 80 ? -3.154 -17.597 -6.391 1.00 94.50 80 ILE A CA 1
ATOM 614 C C . ILE A 1 80 ? -3.455 -18.554 -5.237 1.00 94.50 80 ILE A C 1
ATOM 616 O O . ILE A 1 80 ? -4.414 -19.318 -5.313 1.00 94.50 80 ILE A O 1
ATOM 620 N N . LEU A 1 81 ? -2.694 -18.473 -4.140 1.00 92.75 81 LEU A N 1
ATOM 621 C CA . LEU A 1 81 ? -2.930 -19.284 -2.947 1.00 92.75 81 LEU A CA 1
ATOM 622 C C . LEU A 1 81 ? -4.330 -19.045 -2.385 1.00 92.75 81 LEU A C 1
ATOM 624 O O . LEU A 1 81 ? -5.017 -20.010 -2.082 1.00 92.75 81 LEU A O 1
ATOM 628 N N . TYR A 1 82 ? -4.785 -17.795 -2.286 1.00 90.44 82 TYR A N 1
ATOM 629 C CA . TYR A 1 82 ? -6.134 -17.489 -1.810 1.00 90.44 82 TYR A CA 1
ATOM 630 C C . TYR A 1 82 ? -7.230 -18.063 -2.721 1.00 90.44 82 TYR A C 1
ATOM 632 O O . TYR A 1 82 ? -8.231 -18.565 -2.216 1.00 90.44 82 TYR A O 1
ATOM 640 N N . ALA A 1 83 ? -7.048 -18.010 -4.043 1.00 90.38 83 ALA A N 1
ATOM 641 C CA . ALA A 1 83 ? -8.017 -18.523 -5.011 1.00 90.38 83 ALA A CA 1
ATOM 642 C C . ALA A 1 83 ? -8.064 -20.059 -5.054 1.00 90.38 83 ALA A C 1
ATOM 644 O O . ALA A 1 83 ? -9.140 -20.637 -5.190 1.00 90.38 83 ALA A O 1
ATOM 645 N N . VAL A 1 84 ? -6.907 -20.717 -4.931 1.00 90.81 84 VAL A N 1
ATOM 646 C CA . VAL A 1 84 ? -6.781 -22.184 -4.952 1.00 90.81 84 VAL A CA 1
ATOM 647 C C . VAL A 1 84 ? -7.100 -22.801 -3.587 1.00 90.81 84 VAL A C 1
ATOM 649 O O . VAL A 1 84 ? -7.473 -23.971 -3.509 1.00 90.81 84 VAL A O 1
ATOM 652 N N . HIS A 1 85 ? -6.973 -22.038 -2.498 1.00 81.44 85 HIS A N 1
ATOM 653 C CA . HIS A 1 85 ? -7.277 -22.523 -1.157 1.00 81.44 85 HIS A CA 1
ATOM 654 C C . HIS A 1 85 ? -8.784 -22.751 -0.976 1.00 81.44 85 HIS A C 1
ATOM 656 O O . HIS A 1 85 ? -9.539 -21.853 -0.600 1.00 81.44 85 HIS A O 1
ATOM 662 N N . ASP A 1 86 ? -9.213 -23.992 -1.204 1.00 71.50 86 ASP A N 1
ATOM 663 C CA . ASP A 1 86 ? -10.558 -24.449 -0.882 1.00 71.50 86 ASP A CA 1
ATOM 664 C C . ASP A 1 86 ? -10.772 -24.440 0.641 1.00 71.50 86 ASP A C 1
ATOM 666 O O . ASP A 1 86 ? -10.041 -25.066 1.415 1.00 71.50 86 ASP A O 1
ATOM 670 N N . ARG A 1 87 ? -11.809 -23.726 1.092 1.00 61.03 87 ARG A N 1
ATOM 671 C CA . ARG A 1 87 ? -12.165 -23.613 2.517 1.00 61.03 87 ARG A CA 1
ATOM 672 C C . ARG A 1 87 ? -12.734 -24.914 3.098 1.00 61.03 87 ARG A C 1
ATOM 674 O O . ARG A 1 87 ? -12.990 -24.963 4.299 1.00 61.03 87 ARG A O 1
ATOM 681 N N . LYS A 1 88 ? -12.965 -25.955 2.288 1.00 56.72 88 LYS A N 1
ATOM 682 C CA . LYS A 1 88 ? -13.682 -27.172 2.712 1.00 56.72 88 LYS A CA 1
ATOM 683 C C . LYS A 1 88 ? -12.861 -28.205 3.493 1.00 56.72 88 LYS A C 1
ATOM 685 O O . LYS A 1 88 ? -13.440 -29.193 3.929 1.00 56.72 88 LYS A O 1
ATOM 690 N N . GLY A 1 89 ? -11.557 -28.016 3.703 1.00 56.69 89 GLY A N 1
ATOM 691 C CA . GLY A 1 89 ? -10.687 -29.129 4.117 1.00 56.69 89 GLY A CA 1
ATOM 6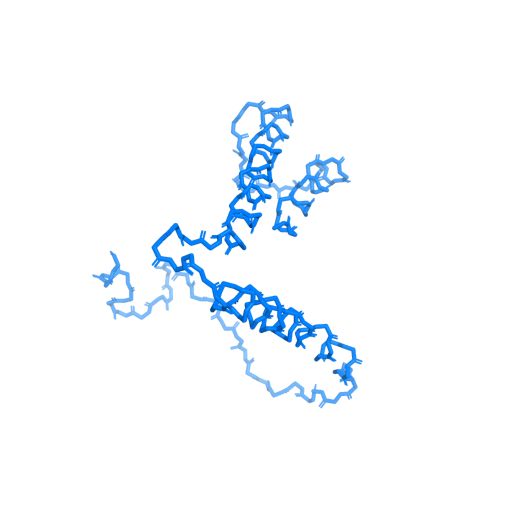92 C C . GLY A 1 89 ? -9.825 -28.967 5.366 1.00 56.69 89 GLY A C 1
ATOM 693 O O . GLY A 1 89 ? -9.057 -29.881 5.654 1.00 56.69 89 GLY A O 1
ATOM 694 N N . LYS A 1 90 ? -9.891 -27.869 6.130 1.00 56.00 90 LYS A N 1
ATOM 695 C CA . LYS A 1 90 ? -9.183 -27.837 7.421 1.00 56.00 90 LYS A CA 1
ATOM 696 C C . LYS A 1 90 ? -10.081 -28.417 8.500 1.00 56.00 90 LYS A C 1
ATOM 698 O O . LYS A 1 90 ? -10.857 -27.706 9.131 1.00 56.00 90 LYS A O 1
ATOM 703 N N . ALA A 1 91 ? -9.932 -29.723 8.721 1.00 57.31 91 ALA A N 1
ATOM 704 C CA . ALA A 1 91 ? -10.156 -30.288 10.040 1.00 57.31 91 ALA A CA 1
ATOM 705 C C . ALA A 1 91 ? -9.484 -29.343 11.041 1.00 57.31 91 ALA A C 1
ATOM 707 O O . ALA A 1 91 ? -8.292 -29.060 10.912 1.00 57.31 91 ALA A O 1
ATOM 708 N N . ASN A 1 92 ? -10.268 -28.788 11.963 1.00 63.50 92 ASN A N 1
ATOM 709 C CA . ASN A 1 92 ? -9.755 -28.013 13.078 1.00 63.50 92 ASN A CA 1
ATOM 710 C C . ASN A 1 92 ? -8.822 -28.941 13.865 1.00 63.50 92 ASN A C 1
ATOM 712 O O . ASN A 1 92 ? -9.267 -29.647 14.766 1.00 63.50 92 ASN A O 1
ATOM 716 N N . THR A 1 93 ? -7.541 -29.009 13.494 1.00 65.62 93 THR A N 1
ATOM 717 C CA . THR A 1 93 ? -6.495 -29.523 14.372 1.00 65.62 93 THR A CA 1
ATOM 718 C C . THR A 1 93 ? -6.648 -28.671 15.617 1.00 65.62 93 THR A C 1
ATOM 720 O O . THR A 1 93 ? -6.433 -27.466 15.511 1.00 65.62 93 THR A O 1
ATOM 723 N N . GLY A 1 94 ? -7.159 -29.245 16.710 1.00 66.50 94 GLY A N 1
ATOM 724 C CA . GLY A 1 94 ? -7.654 -28.553 17.909 1.00 66.50 94 GLY A CA 1
ATOM 725 C C . GLY A 1 94 ? -6.567 -27.843 18.719 1.00 66.50 94 GLY A C 1
ATOM 726 O O . GLY A 1 94 ? -6.520 -27.951 19.937 1.00 66.50 94 GLY A O 1
ATOM 727 N N . VAL A 1 95 ? -5.660 -27.162 18.029 1.00 76.19 95 VAL A N 1
ATOM 728 C CA . VAL A 1 95 ? -4.588 -26.345 18.552 1.00 76.19 95 VAL A CA 1
ATOM 729 C C . VAL A 1 95 ? -5.190 -24.978 18.834 1.00 76.19 95 VAL A C 1
ATOM 731 O O . VAL A 1 95 ? -5.505 -24.208 17.924 1.00 76.19 95 VAL A O 1
ATOM 734 N N . THR A 1 96 ? -5.377 -24.689 20.113 1.00 81.44 96 THR A N 1
ATOM 735 C CA . THR A 1 96 ? -5.761 -23.360 20.575 1.00 81.44 96 THR A CA 1
ATOM 736 C C . THR A 1 96 ? -4.553 -22.441 20.439 1.00 81.44 96 THR A C 1
ATOM 738 O O . THR A 1 96 ? -3.539 -22.632 21.106 1.00 81.44 96 THR A O 1
ATOM 741 N N . LEU A 1 97 ? -4.644 -21.450 19.553 1.00 81.56 97 LEU A N 1
ATOM 742 C CA . LEU A 1 97 ? -3.638 -20.398 19.446 1.00 81.56 97 LEU A CA 1
ATOM 743 C C . LEU A 1 97 ? -3.871 -19.393 20.580 1.00 81.56 97 LEU A C 1
ATOM 745 O O . LEU A 1 97 ? -4.786 -18.57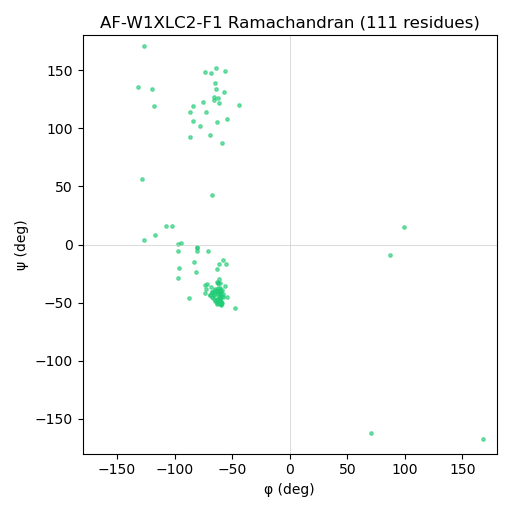5 20.494 1.00 81.56 97 LEU A O 1
ATOM 749 N N . GLU A 1 98 ? -3.071 -19.458 21.645 1.00 85.06 98 GLU A N 1
ATOM 750 C CA . GLU A 1 98 ? -3.083 -18.438 22.698 1.00 85.06 98 GLU A CA 1
ATOM 751 C C . GLU A 1 98 ? -2.193 -17.246 22.305 1.00 85.06 98 GLU A C 1
ATOM 753 O O . GLU A 1 98 ? -0.986 -17.417 22.114 1.00 85.06 98 GLU A O 1
ATOM 758 N N . PRO A 1 99 ? -2.745 -16.022 22.182 1.00 83.81 99 PRO A N 1
ATOM 759 C CA . PRO A 1 99 ? -1.946 -14.839 21.885 1.00 83.81 99 PRO A CA 1
ATOM 760 C C . PRO A 1 99 ? -0.959 -14.530 23.014 1.00 83.81 99 PRO A C 1
ATOM 762 O O . PRO A 1 99 ? -1.346 -14.485 24.185 1.00 83.81 99 PRO A O 1
ATOM 765 N N . ILE A 1 100 ? 0.299 -14.249 22.664 1.00 86.88 100 ILE A N 1
ATOM 766 C CA . ILE A 1 100 ? 1.291 -13.763 23.626 1.00 86.88 100 ILE A CA 1
ATOM 767 C C . ILE A 1 100 ? 1.019 -12.290 23.949 1.00 86.88 100 ILE A C 1
ATOM 769 O O . ILE A 1 100 ? 1.007 -11.423 23.081 1.00 86.88 100 ILE A O 1
ATOM 773 N N . ASN A 1 101 ? 0.833 -12.027 25.233 1.00 86.00 101 ASN A N 1
ATOM 774 C CA . ASN A 1 101 ? 0.595 -10.750 25.876 1.00 86.00 101 ASN A CA 1
ATOM 775 C C . ASN A 1 101 ? 1.627 -10.556 26.997 1.00 86.00 101 ASN A C 1
ATOM 777 O O . ASN A 1 101 ? 2.298 -11.491 27.433 1.00 86.00 101 ASN A O 1
ATOM 781 N N . SER A 1 102 ? 1.685 -9.356 27.574 1.00 83.44 102 SER A N 1
ATOM 782 C CA . SER A 1 102 ? 2.606 -9.032 28.677 1.00 83.44 102 SER A CA 1
ATOM 783 C C . SER A 1 102 ? 2.461 -9.9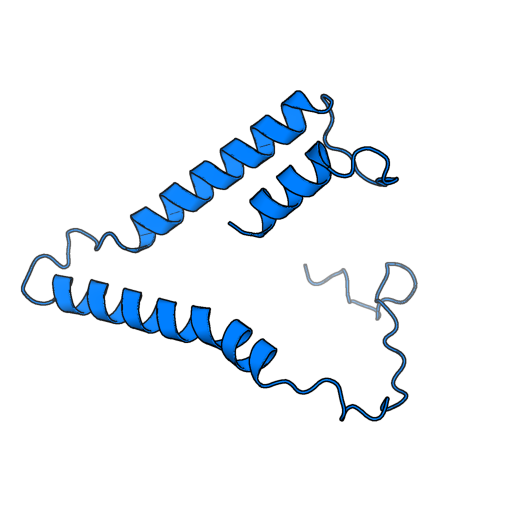20 29.926 1.00 83.44 102 SER A C 1
ATOM 785 O O . SER A 1 102 ? 3.318 -9.876 30.798 1.00 83.44 102 SER A O 1
ATOM 787 N N . LYS A 1 103 ? 1.382 -10.710 30.033 1.00 83.50 103 LYS A N 1
ATOM 788 C CA . LYS A 1 103 ? 1.097 -11.596 31.174 1.00 83.50 103 LYS A CA 1
ATOM 789 C C . LYS A 1 103 ? 1.519 -13.058 30.970 1.00 83.50 103 LYS A C 1
ATOM 791 O O . LYS A 1 103 ? 1.796 -13.723 31.958 1.00 83.50 103 LYS A O 1
ATOM 796 N N . ASN A 1 104 ? 1.540 -13.563 29.735 1.00 87.81 104 ASN A N 1
ATOM 797 C CA . ASN A 1 104 ? 1.820 -14.975 29.412 1.00 87.81 104 ASN A CA 1
ATOM 798 C C . ASN A 1 104 ? 3.096 -15.150 28.564 1.00 87.81 104 ASN A C 1
ATOM 800 O O . ASN A 1 104 ? 3.381 -16.249 28.095 1.00 87.81 104 ASN A O 1
ATOM 804 N N . ALA A 1 105 ? 3.867 -14.076 28.367 1.00 85.25 105 ALA A N 1
ATOM 805 C CA . ALA A 1 105 ? 5.112 -14.129 27.620 1.00 85.25 105 ALA A CA 1
ATOM 806 C C . ALA A 1 105 ? 6.168 -15.012 28.317 1.00 85.25 105 ALA A C 1
ATOM 808 O O . ALA A 1 105 ? 6.342 -14.916 29.537 1.00 85.25 105 ALA A O 1
ATOM 809 N N . PRO A 1 106 ? 6.919 -15.831 27.557 1.00 86.19 106 PRO A N 1
ATOM 810 C CA . PRO A 1 106 ? 8.040 -16.598 28.088 1.00 86.19 106 PRO A CA 1
ATOM 811 C C . PRO A 1 106 ? 9.086 -15.699 28.762 1.00 86.19 106 PRO A C 1
ATOM 813 O O . PRO A 1 106 ? 9.309 -14.554 28.357 1.00 86.19 106 PRO A O 1
ATOM 816 N N . LYS A 1 107 ? 9.773 -16.219 29.785 1.00 82.38 107 LYS A N 1
ATOM 817 C CA . LYS A 1 107 ? 10.857 -15.485 30.458 1.00 82.38 107 LYS A CA 1
ATOM 818 C C . LYS A 1 107 ? 11.928 -15.087 29.434 1.00 82.38 107 LYS A C 1
ATOM 820 O O . LYS A 1 107 ? 12.368 -15.923 28.655 1.00 82.38 107 LYS A O 1
ATOM 825 N N . GLY A 1 108 ? 12.337 -13.818 29.438 1.00 79.38 108 GLY A N 1
ATOM 826 C CA . GLY A 1 108 ? 13.323 -13.287 28.487 1.00 79.38 108 GLY A CA 1
ATOM 827 C C . GLY A 1 108 ? 12.747 -12.773 27.159 1.00 79.38 108 GLY A C 1
ATOM 828 O O . GLY A 1 108 ? 13.467 -12.104 26.427 1.00 79.38 108 GLY A O 1
ATOM 829 N N . HIS A 1 109 ? 11.458 -12.991 26.865 1.00 76.38 109 HIS A N 1
ATOM 830 C CA . HIS A 1 109 ? 10.844 -12.626 25.577 1.00 76.38 109 HIS A CA 1
ATOM 831 C C . HIS A 1 109 ? 10.899 -11.119 25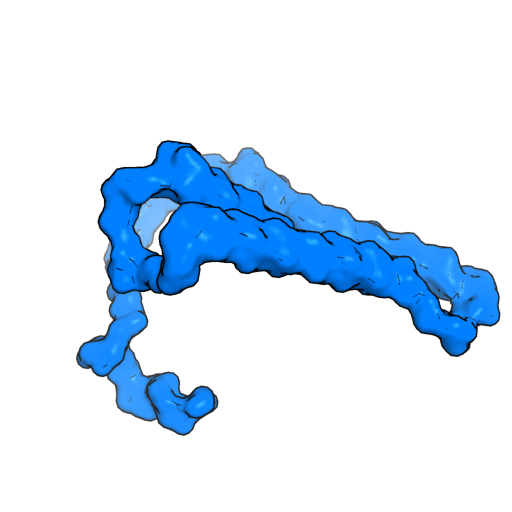.248 1.00 76.38 109 HIS A C 1
ATOM 833 O O . HIS A 1 109 ? 11.027 -10.752 24.088 1.00 76.38 109 HIS A O 1
ATOM 839 N N . PHE A 1 110 ? 10.822 -10.237 26.252 1.00 79.38 110 PHE A N 1
ATOM 840 C CA . PHE A 1 110 ? 10.850 -8.776 26.053 1.00 79.38 110 PHE A CA 1
ATOM 841 C C . PHE A 1 110 ? 12.229 -8.128 26.259 1.00 79.38 110 PHE A C 1
ATOM 843 O O . PHE A 1 110 ? 12.337 -6.914 26.155 1.00 79.38 110 PHE A O 1
ATOM 850 N N . PHE A 1 111 ? 13.268 -8.905 26.577 1.00 76.38 111 PHE A N 1
ATOM 851 C CA . PHE A 1 111 ? 14.605 -8.374 26.890 1.00 76.38 111 PHE A CA 1
ATOM 852 C C . PHE A 1 111 ? 15.575 -8.393 25.696 1.00 76.38 111 PHE A C 1
ATOM 854 O O . PHE A 1 111 ? 16.689 -7.896 25.819 1.00 76.38 111 PHE A O 1
ATOM 861 N N . LEU A 1 112 ? 15.176 -8.978 24.561 1.00 65.44 112 LEU A N 1
ATOM 862 C CA . LEU A 1 112 ? 16.012 -9.149 23.363 1.00 65.44 112 LEU A CA 1
ATOM 863 C C . LEU A 1 112 ? 15.708 -8.138 22.236 1.00 65.44 112 LEU A C 1
ATOM 865 O O . LEU A 1 112 ? 16.113 -8.377 21.101 1.00 65.44 112 LEU A O 1
ATOM 869 N N . HIS A 1 113 ? 15.000 -7.039 22.520 1.00 52.88 113 HIS A N 1
ATOM 870 C CA . HIS A 1 113 ? 14.592 -6.045 21.520 1.00 52.88 113 HIS A CA 1
ATOM 871 C C . HIS A 1 113 ? 14.892 -4.609 21.940 1.00 52.88 113 HIS A C 1
ATOM 873 O O . HIS A 1 113 ? 14.767 -4.317 23.151 1.00 52.88 113 HIS A O 1
#

pLDDT: mean 85.5, std 11.59, range [52.88, 97.94]

Sequence (113 aa):
FMLFIGYIVLVLKHPDLKRTFNIPGGKGVKLVVAIVGLLTSIMAFIVSFLPPDNIQGDSTDMYVELLVVSFLVVLALPFILYAVHDRKGKANTGVTLEPINSKNAPKGHFFLH

Organism: NCBI:txid408170

Solvent-accessible surface area (backbone atoms only — not comparable to full-atom values): 7214 Å² total; per-residue (Å²): 105,68,69,39,53,53,49,50,46,42,65,71,77,44,67,85,62,89,62,98,72,75,72,77,70,55,70,64,45,49,48,50,54,36,49,51,55,39,52,53,49,51,50,53,54,57,52,70,65,55,79,64,83,91,49,81,56,89,59,42,63,57,51,45,50,52,52,54,53,52,48,52,53,62,62,42,47,64,55,51,50,58,72,69,56,68,85,88,70,76,74,77,71,88,72,79,85,76,81,81,42,100,86,71,54,61,91,67,69,81,74,80,117

Mean predicted aligned error: 9.26 Å

Foldseek 3Di:
DVVLVVQLCCLPVPVPDDDPDDDPDPSVVSNVVSVVVVVVVVVVVVVVLDDDPVCPDPVSVVVSVVVVVVVVVVVCVVVVCVVPDDPPDDPCPVDDDDDDDPVPDDPCRPVPD

Secondary structure (DSSP, 8-state):
-HHHHHHHHHHHH-TTS--S---SSHHHHHHHHHHHHHHHHHHHHHHHTS--GGG-STHHHHHHHHHHHHHHHHHHHHHHHHHH--TT---------PPP-TTTPPTTTTS--

Radius of gyration: 21.48 Å; Cα contacts (8 Å, |Δi|>4): 31; chains: 1; bounding box: 45×46×53 Å